Protein AF-A0A0G0UQK1-F1 (afdb_monomer_lite)

Structure (mmCIF, N/CA/C/O backbone):
data_AF-A0A0G0UQK1-F1
#
_entry.id   AF-A0A0G0UQK1-F1
#
loop_
_atom_site.group_PDB
_atom_site.id
_atom_site.type_symbol
_atom_site.label_atom_id
_atom_site.label_alt_id
_atom_site.label_comp_id
_atom_site.label_asym_id
_atom_site.label_entity_id
_atom_site.label_seq_id
_atom_site.pdbx_PDB_ins_code
_atom_site.Cartn_x
_atom_site.Cartn_y
_atom_site.Cartn_z
_atom_site.occupancy
_atom_site.B_iso_or_equiv
_atom_site.auth_seq_id
_atom_site.auth_comp_id
_atom_site.auth_asym_id
_atom_site.auth_atom_id
_atom_site.pdbx_PDB_model_num
ATOM 1 N N . TYR A 1 1 ? -18.275 -10.065 24.314 1.00 66.75 1 TYR A N 1
ATOM 2 C CA . TYR A 1 1 ? -17.038 -10.320 25.088 1.00 66.75 1 TYR A CA 1
ATOM 3 C C . TYR A 1 1 ? -16.039 -11.296 24.461 1.00 66.75 1 TYR A C 1
ATOM 5 O O . TYR A 1 1 ? -14.878 -10.923 24.401 1.00 66.75 1 TYR A O 1
ATOM 13 N N . PHE A 1 2 ? -16.380 -12.523 24.020 1.00 83.62 2 PHE A N 1
ATOM 14 C CA . PHE A 1 2 ? -15.382 -13.377 23.323 1.00 83.62 2 PHE A CA 1
ATOM 15 C C . PHE A 1 2 ? -15.078 -12.870 21.904 1.00 83.62 2 PHE A C 1
ATOM 17 O O . PHE A 1 2 ? -13.916 -12.703 21.540 1.00 83.62 2 PHE A O 1
ATOM 24 N N . TRP A 1 3 ? -16.129 -12.584 21.130 1.00 84.44 3 TRP A N 1
ATOM 25 C CA . TRP A 1 3 ? -16.014 -12.140 19.740 1.00 84.44 3 TRP A CA 1
ATOM 26 C C . TRP A 1 3 ? -15.303 -10.793 19.600 1.00 84.44 3 TRP A C 1
ATOM 28 O O . TRP A 1 3 ? -14.425 -10.675 18.755 1.00 84.44 3 TRP A O 1
ATOM 38 N N . ASP A 1 4 ? -15.584 -9.836 20.485 1.00 86.56 4 ASP A N 1
ATOM 39 C CA . ASP A 1 4 ? -14.931 -8.517 20.467 1.00 86.56 4 ASP A CA 1
ATOM 40 C C . ASP A 1 4 ? -13.422 -8.639 20.694 1.00 86.56 4 ASP A C 1
ATOM 42 O O . ASP A 1 4 ? -12.631 -8.046 19.971 1.00 86.56 4 ASP A O 1
ATOM 46 N N . LYS A 1 5 ? -12.998 -9.498 21.630 1.00 91.38 5 LYS A N 1
ATOM 47 C CA . LYS A 1 5 ? -11.574 -9.764 21.876 1.00 91.38 5 LYS A CA 1
ATOM 48 C C . LYS A 1 5 ? -10.889 -10.405 20.674 1.00 91.38 5 LYS A C 1
ATOM 50 O O . LYS A 1 5 ? -9.746 -10.074 20.371 1.00 91.38 5 LYS A O 1
ATOM 55 N N . LEU A 1 6 ? -11.571 -11.326 19.991 1.00 93.19 6 LEU A N 1
ATOM 56 C CA . LEU A 1 6 ? -11.047 -11.945 18.775 1.00 93.19 6 LEU A CA 1
ATOM 57 C C . LEU A 1 6 ? -10.946 -10.921 17.637 1.00 93.19 6 LEU A C 1
ATOM 59 O O . LEU A 1 6 ? -9.941 -10.901 16.929 1.00 93.19 6 LEU A O 1
ATOM 63 N N . LEU A 1 7 ? -11.958 -10.068 17.480 1.00 92.00 7 LEU A N 1
ATOM 64 C CA . LEU A 1 7 ? -11.988 -9.006 16.480 1.00 92.00 7 LEU A CA 1
ATOM 65 C C . LEU A 1 7 ? -10.851 -8.004 16.709 1.00 92.00 7 LEU A C 1
ATOM 67 O O . LEU A 1 7 ? -10.086 -7.748 15.785 1.00 92.00 7 LEU A O 1
ATOM 71 N N . ILE A 1 8 ? -10.695 -7.512 17.942 1.00 94.75 8 ILE A N 1
ATOM 72 C CA . ILE A 1 8 ? -9.625 -6.581 18.325 1.00 94.75 8 ILE A CA 1
ATOM 73 C C . ILE A 1 8 ? -8.261 -7.211 18.048 1.00 94.75 8 ILE A C 1
ATOM 75 O O . ILE A 1 8 ? -7.471 -6.639 17.306 1.00 94.75 8 ILE A O 1
ATOM 79 N N . LYS A 1 9 ? -8.018 -8.436 18.533 1.00 95.62 9 LYS A N 1
ATOM 80 C CA . LYS A 1 9 ? -6.740 -9.135 18.331 1.00 95.62 9 LYS A CA 1
ATOM 81 C C . LYS A 1 9 ? -6.374 -9.289 16.850 1.00 95.62 9 LYS A C 1
ATOM 83 O O . LYS A 1 9 ? -5.227 -9.069 16.467 1.00 95.62 9 LYS A O 1
ATOM 88 N N . ASN A 1 10 ? -7.319 -9.719 16.012 1.00 95.94 10 ASN A N 1
ATOM 89 C CA . ASN A 1 10 ? -7.046 -9.893 14.582 1.00 95.94 10 ASN A CA 1
ATOM 90 C C . ASN A 1 10 ? -6.926 -8.548 13.859 1.00 95.94 10 ASN A C 1
ATOM 92 O O . ASN A 1 10 ? -6.111 -8.422 12.948 1.00 95.94 10 ASN A O 1
ATOM 96 N N . GLY A 1 11 ? -7.700 -7.544 14.270 1.00 96.00 11 GLY A N 1
ATOM 97 C CA . GLY A 1 11 ? -7.599 -6.207 13.708 1.00 96.00 11 GLY A CA 1
ATOM 98 C C . GLY A 1 11 ? -6.246 -5.565 14.005 1.00 96.00 11 GLY A C 1
ATOM 99 O O . GLY A 1 11 ? -5.597 -5.079 13.084 1.00 96.00 11 GLY A O 1
ATOM 100 N N . GLU A 1 12 ? -5.759 -5.678 15.244 1.00 95.31 12 GLU A N 1
ATOM 101 C CA . GLU A 1 12 ? -4.407 -5.263 15.636 1.00 95.31 12 GLU A CA 1
ATOM 102 C C . GLU A 1 12 ? -3.328 -5.966 14.807 1.00 95.31 12 GLU A C 1
ATOM 104 O O . GLU A 1 12 ? -2.394 -5.317 14.336 1.00 95.31 12 GLU A O 1
ATOM 109 N N . TYR A 1 13 ? -3.467 -7.277 14.578 1.00 96.50 13 TYR A N 1
ATOM 110 C CA . TYR A 1 13 ? -2.531 -8.029 13.741 1.00 96.50 13 TYR A CA 1
ATOM 111 C C . TYR A 1 13 ? -2.487 -7.502 12.298 1.00 96.50 13 TYR A C 1
ATOM 113 O O . TYR A 1 13 ? -1.401 -7.308 11.750 1.00 96.50 13 TYR A O 1
ATOM 121 N N . ILE A 1 14 ? -3.646 -7.234 11.686 1.00 96.38 14 ILE A N 1
ATOM 122 C CA . ILE A 1 14 ? -3.725 -6.685 10.323 1.00 96.38 14 ILE A CA 1
ATOM 123 C C . ILE A 1 14 ? -3.087 -5.296 10.268 1.00 96.38 14 ILE A C 1
ATOM 125 O O . ILE A 1 14 ? -2.259 -5.044 9.392 1.00 96.38 14 ILE A O 1
ATOM 129 N N . THR A 1 15 ? -3.432 -4.413 11.208 1.00 96.44 15 THR A N 1
ATOM 130 C CA . THR A 1 15 ? -2.871 -3.060 11.278 1.00 96.44 15 THR A CA 1
ATOM 131 C C . THR A 1 15 ? -1.353 -3.096 11.452 1.00 96.44 15 THR A C 1
ATOM 133 O O . THR A 1 15 ? -0.635 -2.359 10.780 1.00 96.44 15 THR A O 1
ATOM 136 N N . LEU A 1 16 ? -0.837 -3.996 12.294 1.00 95.88 16 LEU A N 1
ATOM 137 C CA . LEU A 1 16 ? 0.603 -4.187 12.467 1.00 95.88 16 LEU A CA 1
ATOM 138 C C . LEU A 1 16 ? 1.272 -4.608 11.152 1.00 95.88 16 LEU A C 1
ATOM 140 O O . LEU A 1 16 ? 2.251 -3.992 10.738 1.00 95.88 16 LEU A O 1
ATOM 144 N N . LYS A 1 17 ? 0.725 -5.618 10.463 1.00 95.44 17 LYS A N 1
ATOM 145 C CA . LYS A 1 17 ? 1.302 -6.119 9.206 1.00 95.44 17 LYS A CA 1
ATOM 146 C C . LYS A 1 17 ? 1.246 -5.111 8.067 1.00 95.44 17 LYS A C 1
ATOM 148 O O . LYS A 1 17 ? 2.179 -5.049 7.272 1.00 95.44 17 LYS A O 1
ATOM 153 N N . ARG A 1 18 ? 0.203 -4.285 8.009 1.00 95.44 18 ARG A N 1
ATOM 154 C CA . ARG A 1 18 ? 0.133 -3.158 7.069 1.00 95.44 18 ARG A CA 1
ATOM 155 C C . ARG A 1 18 ? 1.154 -2.077 7.392 1.00 95.44 18 ARG A C 1
ATOM 157 O O . ARG A 1 18 ? 1.798 -1.588 6.472 1.00 95.44 18 ARG A O 1
ATOM 164 N N . GLY A 1 19 ? 1.346 -1.765 8.672 1.00 95.12 19 GLY A N 1
ATOM 165 C CA . GLY A 1 19 ? 2.398 -0.854 9.119 1.00 95.12 19 GLY A CA 1
ATOM 166 C C . GLY A 1 19 ? 3.791 -1.324 8.693 1.00 95.12 19 GLY A C 1
ATOM 167 O O . GLY A 1 19 ? 4.521 -0.556 8.079 1.00 95.12 19 GLY A O 1
ATOM 168 N N . GLU A 1 20 ? 4.122 -2.598 8.931 1.00 94.25 20 GLU A N 1
ATOM 169 C CA . GLU A 1 20 ? 5.383 -3.215 8.476 1.00 94.25 20 GLU A CA 1
ATOM 170 C C . GLU A 1 20 ? 5.537 -3.157 6.942 1.00 94.25 20 GLU A C 1
ATOM 172 O O . GLU A 1 20 ? 6.621 -2.894 6.423 1.00 94.25 20 GLU A O 1
ATOM 177 N N . TYR A 1 21 ? 4.454 -3.395 6.194 1.00 94.44 21 TYR A N 1
ATOM 178 C CA . TYR A 1 21 ? 4.476 -3.358 4.729 1.00 94.44 21 TYR A CA 1
ATOM 179 C C . TYR A 1 21 ? 4.711 -1.943 4.175 1.00 94.44 21 TYR A C 1
ATOM 181 O O . TYR A 1 21 ? 5.480 -1.771 3.228 1.00 94.44 21 TYR A O 1
ATOM 189 N N . LEU A 1 22 ? 4.056 -0.938 4.765 1.00 95.56 22 LEU A N 1
ATOM 190 C CA . LEU A 1 22 ? 4.095 0.459 4.323 1.00 95.56 22 LEU A CA 1
ATOM 191 C C . LEU A 1 22 ? 5.292 1.247 4.874 1.00 95.56 22 LEU A C 1
ATOM 193 O O . LEU A 1 22 ? 5.523 2.380 4.443 1.00 95.56 22 LEU A O 1
ATOM 197 N N . GLU A 1 23 ? 6.067 0.665 5.791 1.00 94.06 23 GLU A N 1
ATOM 198 C CA . GLU A 1 23 ? 7.230 1.303 6.401 1.00 94.06 23 GLU A CA 1
ATOM 199 C C . GLU A 1 23 ? 8.223 1.809 5.340 1.00 94.06 23 GLU A C 1
ATOM 201 O O . GLU A 1 23 ? 8.687 1.070 4.466 1.00 94.06 23 GLU A O 1
ATOM 206 N N . GLY A 1 24 ? 8.533 3.108 5.409 1.00 91.56 24 GLY A N 1
ATOM 207 C CA . GLY A 1 24 ? 9.425 3.788 4.467 1.00 91.56 24 GLY A CA 1
ATOM 208 C C . GLY A 1 24 ? 8.828 4.066 3.080 1.00 91.56 24 GLY A C 1
ATOM 209 O O . GLY A 1 24 ? 9.517 4.646 2.241 1.00 91.56 24 GLY A O 1
ATOM 210 N N . LEU A 1 25 ? 7.571 3.686 2.825 1.00 93.00 25 LEU A N 1
ATOM 211 C CA . LEU A 1 25 ? 6.884 3.895 1.542 1.00 93.00 25 LEU A CA 1
ATOM 212 C C . LEU A 1 25 ? 5.746 4.906 1.626 1.00 93.00 25 LEU A C 1
ATOM 214 O O . LEU A 1 25 ? 5.558 5.688 0.694 1.00 93.00 25 LEU A O 1
ATOM 218 N N . ALA A 1 26 ? 4.984 4.870 2.714 1.00 95.50 26 ALA A N 1
ATOM 219 C CA . ALA A 1 26 ? 3.814 5.708 2.901 1.00 95.50 26 ALA A CA 1
ATOM 220 C C . ALA A 1 26 ? 3.641 6.089 4.371 1.00 95.50 26 ALA A C 1
ATOM 222 O O . ALA A 1 26 ? 4.070 5.382 5.282 1.00 95.50 26 ALA A O 1
ATOM 223 N N . GLU A 1 27 ? 2.965 7.207 4.589 1.00 95.75 27 GLU A N 1
ATOM 224 C CA . GLU A 1 27 ? 2.387 7.544 5.878 1.00 95.75 27 GLU A CA 1
ATOM 225 C C . GLU A 1 27 ? 1.118 6.713 6.063 1.00 95.75 27 GLU A C 1
ATOM 227 O O . GLU A 1 27 ? 0.184 6.820 5.271 1.00 95.75 27 GLU A O 1
ATOM 232 N N . TYR A 1 28 ? 1.111 5.839 7.064 1.00 96.75 28 TYR A N 1
ATOM 233 C CA . TYR A 1 28 ? 0.007 4.922 7.319 1.00 96.75 28 TYR A CA 1
ATOM 234 C C . TYR A 1 28 ? -0.960 5.513 8.350 1.00 96.75 28 TYR A C 1
ATOM 236 O O . TYR A 1 28 ? -0.581 5.729 9.505 1.00 96.75 28 TYR A O 1
ATOM 244 N N . ASP A 1 29 ? -2.205 5.746 7.935 1.00 96.25 29 ASP A N 1
ATOM 245 C CA . ASP A 1 29 ? -3.293 6.209 8.791 1.00 96.25 29 ASP A CA 1
ATOM 246 C C . ASP A 1 29 ? -4.113 5.009 9.272 1.00 96.25 29 ASP A C 1
ATOM 248 O O . ASP A 1 29 ? -4.896 4.400 8.541 1.00 96.25 29 ASP A O 1
ATOM 252 N N . LYS A 1 30 ? -3.882 4.625 10.526 1.00 95.31 30 LYS A N 1
ATOM 253 C CA . LYS A 1 30 ? -4.502 3.444 11.122 1.00 95.31 30 LYS A CA 1
ATOM 254 C C . LYS A 1 30 ? -5.800 3.791 11.845 1.00 95.31 30 LYS A C 1
ATOM 256 O O . LYS A 1 30 ? -5.819 4.552 12.818 1.00 95.31 30 LYS A O 1
ATOM 261 N N . SER A 1 31 ? -6.872 3.097 11.487 1.00 95.00 31 SER A N 1
ATOM 262 C CA . SER A 1 31 ? -8.104 3.071 12.264 1.00 95.00 31 SER A CA 1
ATOM 263 C C . SER A 1 31 ? -7.967 2.041 13.381 1.00 95.00 31 SER A C 1
ATOM 265 O O . SER A 1 31 ? -8.337 0.873 13.260 1.00 95.00 31 SER A O 1
ATOM 267 N N . VAL A 1 32 ? -7.371 2.489 14.489 1.00 91.69 32 VAL A N 1
ATOM 268 C CA . VAL A 1 32 ? -7.145 1.656 15.677 1.00 91.69 32 VAL A CA 1
ATOM 269 C C . VAL A 1 32 ? -8.460 1.022 16.127 1.00 91.69 32 VAL A C 1
ATOM 271 O O . VAL A 1 32 ? -9.444 1.726 16.339 1.00 91.69 32 VAL A O 1
ATOM 274 N N . ILE A 1 33 ? -8.455 -0.294 16.321 1.00 93.56 33 ILE A N 1
ATOM 275 C CA . ILE A 1 33 ? -9.562 -1.027 16.931 1.00 93.56 33 ILE A CA 1
ATOM 276 C C . ILE A 1 33 ? -9.282 -1.244 18.418 1.00 93.56 33 ILE A C 1
ATOM 278 O O . ILE A 1 33 ? -8.211 -1.714 18.787 1.00 93.56 33 ILE A O 1
ATOM 282 N N . SER A 1 34 ? -10.228 -0.878 19.280 1.00 94.00 34 SER A N 1
ATOM 283 C CA . SER A 1 34 ? -10.155 -1.124 20.725 1.00 94.00 34 SER A CA 1
ATOM 284 C C . SER A 1 34 ? -11.558 -1.206 21.322 1.00 94.00 34 SER A C 1
ATOM 286 O O . SER A 1 34 ? -12.525 -0.769 20.692 1.00 94.00 34 SER A O 1
ATOM 288 N N . GLU A 1 35 ? -11.685 -1.743 22.540 1.00 93.50 35 GLU A N 1
ATOM 289 C CA . GLU A 1 35 ? -12.980 -1.787 23.234 1.00 93.50 35 GLU A CA 1
ATOM 290 C C . GLU A 1 35 ? -13.556 -0.378 23.449 1.00 93.50 35 GLU A C 1
ATOM 292 O O . GLU A 1 35 ? -14.762 -0.175 23.317 1.00 93.50 35 GLU A O 1
ATOM 297 N N . GLU A 1 36 ? -12.707 0.608 23.749 1.00 94.06 36 GLU A N 1
ATOM 298 C CA . GLU A 1 36 ? -13.112 2.002 23.946 1.00 94.06 36 GLU A CA 1
ATOM 299 C C . GLU A 1 36 ? -13.650 2.613 22.656 1.00 94.06 36 GLU A C 1
ATOM 301 O O . GLU A 1 36 ? -14.687 3.270 22.684 1.00 94.06 36 GLU A O 1
ATOM 306 N N . ARG A 1 37 ? -12.987 2.370 21.518 1.00 94.06 37 ARG A N 1
ATOM 307 C CA . ARG A 1 37 ? -13.423 2.918 20.228 1.00 94.06 37 ARG A CA 1
ATOM 308 C C . ARG A 1 37 ? -14.705 2.265 19.729 1.00 94.06 37 ARG A C 1
ATOM 310 O O . ARG A 1 37 ? -15.571 2.977 19.239 1.00 94.06 37 ARG A O 1
ATOM 317 N N . LEU A 1 38 ? -14.860 0.951 19.894 1.00 92.75 38 LEU A N 1
ATOM 318 C CA . LEU A 1 38 ? -16.110 0.265 19.545 1.00 92.75 38 LEU A CA 1
ATOM 319 C C . LEU A 1 38 ? -17.296 0.822 20.346 1.00 92.75 38 LEU A C 1
ATOM 321 O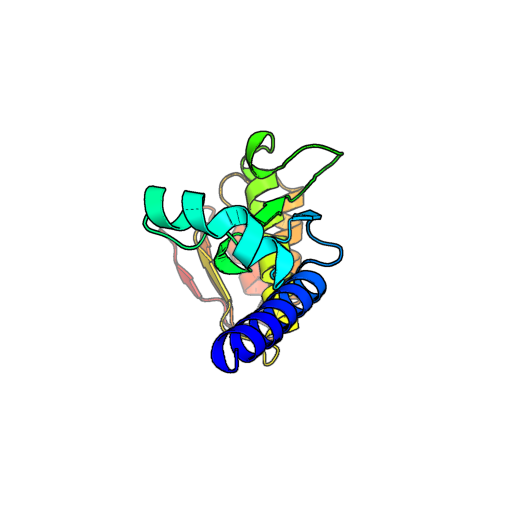 O . LEU A 1 38 ? -18.352 1.071 19.780 1.00 92.75 38 LEU A O 1
ATOM 325 N N . LYS A 1 39 ? -17.106 1.099 21.643 1.00 93.62 39 LYS A N 1
ATOM 326 C CA . LYS A 1 39 ? -18.134 1.751 22.474 1.00 93.62 39 LYS A CA 1
ATOM 327 C C . LYS A 1 39 ? -18.374 3.207 22.082 1.00 93.62 39 LYS A C 1
ATOM 329 O O . LYS A 1 39 ? -19.508 3.662 22.108 1.00 93.62 39 LYS A O 1
ATOM 334 N N . GLN A 1 40 ? -17.314 3.940 21.742 1.00 94.94 40 GLN A N 1
ATOM 335 C CA . GLN A 1 40 ? -17.405 5.351 21.371 1.00 94.94 40 GLN A CA 1
ATOM 336 C C . GLN A 1 40 ? -18.296 5.574 20.145 1.00 94.94 40 GLN A C 1
ATOM 338 O O . GLN A 1 40 ? -19.008 6.568 20.122 1.00 94.94 40 GLN A O 1
ATOM 343 N N . TYR A 1 41 ? -18.235 4.681 19.152 1.00 94.75 41 TYR A N 1
ATOM 344 C CA . TYR A 1 41 ? -18.957 4.815 17.882 1.00 94.75 41 TYR A CA 1
ATOM 345 C C . TYR A 1 41 ? -20.224 3.948 17.794 1.00 94.75 41 TYR A C 1
ATOM 347 O O . TYR A 1 41 ? -20.808 3.842 16.721 1.00 94.75 41 TYR A O 1
ATOM 355 N N . GLU A 1 42 ? -20.666 3.313 18.885 1.00 93.50 42 GLU A N 1
ATOM 356 C CA . GLU A 1 42 ? -21.782 2.352 18.870 1.00 93.50 42 GLU A CA 1
ATOM 357 C C . GLU A 1 42 ? -23.074 2.954 18.281 1.00 93.50 42 GLU A C 1
ATOM 359 O O . GLU A 1 42 ? -23.763 2.311 17.488 1.00 93.50 42 GLU A O 1
ATOM 364 N N . ILE A 1 43 ? -23.389 4.209 18.621 1.00 96.50 43 ILE A N 1
ATOM 365 C CA . ILE A 1 43 ? -24.599 4.896 18.142 1.00 96.50 43 ILE A CA 1
ATOM 366 C C . ILE A 1 43 ? -24.441 5.296 16.668 1.00 96.50 43 ILE A C 1
ATOM 368 O O . ILE A 1 43 ? -25.355 5.118 15.858 1.00 96.50 43 ILE A O 1
ATOM 372 N N . GLU A 1 44 ? -23.275 5.825 16.308 1.00 96.69 44 GLU A N 1
ATOM 373 C CA . GLU A 1 44 ? -22.933 6.262 14.960 1.00 96.69 44 GLU A CA 1
ATOM 374 C C . GLU A 1 44 ? -22.893 5.089 13.974 1.00 96.69 44 GLU A C 1
ATOM 376 O O . GLU A 1 44 ? -23.355 5.229 12.843 1.00 96.69 44 GLU A O 1
ATOM 381 N N . GLU A 1 45 ? -22.398 3.922 14.392 1.00 95.69 45 GLU A N 1
ATOM 382 C CA . GLU A 1 45 ? -22.357 2.701 13.580 1.00 95.69 45 GLU A CA 1
ATOM 383 C C . GLU A 1 45 ? -23.762 2.191 13.243 1.00 95.69 45 GLU A C 1
ATOM 385 O O . GLU A 1 45 ? -24.009 1.769 12.108 1.00 95.69 45 GLU A O 1
ATOM 390 N N . VAL A 1 46 ? -24.709 2.290 14.184 1.00 95.62 46 VAL A N 1
ATOM 391 C CA . VAL A 1 46 ? -26.124 1.967 13.939 1.00 95.62 46 VAL A CA 1
ATOM 392 C C . VAL A 1 46 ? -26.727 2.932 12.920 1.00 95.62 46 VAL A C 1
ATOM 394 O O . VAL A 1 46 ? -27.380 2.491 11.974 1.00 95.62 46 VAL A O 1
ATOM 397 N N . ALA A 1 47 ? -26.480 4.237 13.068 1.00 96.62 47 ALA A N 1
ATOM 398 C CA . ALA A 1 47 ? -26.974 5.247 12.132 1.00 96.62 47 ALA A CA 1
ATOM 399 C C . ALA A 1 47 ? -26.366 5.096 10.725 1.00 96.62 47 ALA A C 1
ATOM 401 O O . ALA A 1 47 ? -27.057 5.294 9.726 1.00 96.62 47 ALA A O 1
ATOM 402 N N . ALA A 1 48 ? -25.088 4.721 10.641 1.00 95.56 48 ALA A N 1
ATOM 403 C CA . ALA A 1 48 ? -24.375 4.501 9.386 1.00 95.56 48 ALA A CA 1
ATOM 404 C C . ALA A 1 48 ? -24.631 3.111 8.769 1.00 95.56 48 ALA A C 1
ATOM 406 O O . ALA A 1 48 ? -24.228 2.872 7.629 1.00 95.56 48 ALA A O 1
ATOM 407 N N . ALA A 1 49 ? -25.276 2.196 9.507 1.00 96.38 49 ALA A N 1
ATOM 408 C CA . ALA A 1 49 ? -25.477 0.789 9.149 1.00 96.38 49 ALA A CA 1
ATOM 409 C C . ALA A 1 49 ? -24.175 0.062 8.744 1.00 96.38 49 ALA A C 1
ATOM 411 O O . ALA A 1 49 ? -24.169 -0.823 7.886 1.00 96.38 49 ALA A O 1
ATOM 412 N N . THR A 1 50 ? -23.045 0.456 9.336 1.00 95.31 50 THR A N 1
ATOM 413 C CA . THR A 1 50 ? -21.716 -0.076 9.018 1.00 95.31 50 THR A CA 1
ATOM 414 C C . THR A 1 50 ? -20.746 0.156 10.172 1.00 95.31 50 THR A C 1
ATOM 416 O O . THR A 1 50 ? -20.853 1.148 10.886 1.00 95.31 50 THR A O 1
ATOM 419 N N . THR A 1 51 ? -19.755 -0.724 10.319 1.00 92.50 51 THR A N 1
ATOM 420 C CA . THR A 1 51 ? -18.674 -0.554 11.296 1.00 92.50 51 THR A CA 1
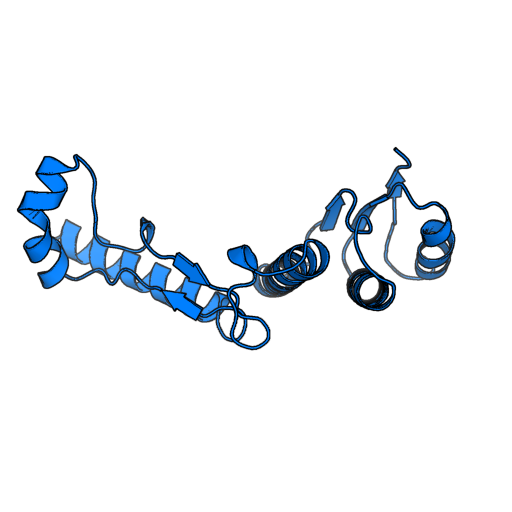ATOM 421 C C . THR A 1 51 ? -17.733 0.577 10.864 1.00 92.50 51 THR A C 1
ATOM 423 O O . THR A 1 51 ? -17.242 0.617 9.723 1.00 92.50 51 THR A O 1
ATOM 426 N N . LEU A 1 52 ? -17.456 1.496 11.782 1.00 94.50 52 LEU A N 1
ATOM 427 C CA . LEU A 1 52 ? -16.655 2.707 11.595 1.00 94.50 52 LEU A CA 1
ATOM 428 C C . LEU A 1 52 ? -15.247 2.577 12.195 1.00 94.50 52 LEU A C 1
ATOM 430 O O . LEU A 1 52 ? -14.381 3.397 11.898 1.00 94.50 52 LEU A O 1
ATOM 434 N N . VAL A 1 53 ? -14.993 1.538 12.993 1.00 94.12 53 VAL A N 1
ATOM 435 C CA . VAL A 1 53 ? -13.707 1.310 13.668 1.00 94.12 53 VAL A CA 1
ATOM 436 C C . VAL A 1 53 ? -13.038 0.024 13.188 1.00 94.12 53 VAL A C 1
ATOM 438 O O . VAL A 1 53 ? -13.656 -1.037 13.192 1.00 94.12 53 VAL A O 1
ATOM 441 N N . GLY A 1 54 ? -11.750 0.098 12.855 1.00 94.81 54 GLY A N 1
ATOM 442 C CA . GLY A 1 54 ? -10.915 -1.065 12.564 1.00 94.81 54 GLY A CA 1
ATOM 443 C C . GLY A 1 54 ? -10.249 -1.032 11.194 1.00 94.81 54 GLY A C 1
ATOM 444 O O . GLY A 1 54 ? -10.468 -0.103 10.415 1.00 94.81 54 GLY A O 1
ATOM 445 N N . PRO A 1 55 ? -9.437 -2.055 10.876 1.00 96.31 55 PRO A N 1
ATOM 446 C CA . PRO A 1 55 ? -8.490 -1.995 9.768 1.00 96.31 55 PRO A CA 1
ATOM 447 C C . PRO A 1 55 ? -9.146 -1.808 8.397 1.00 96.31 55 PRO A C 1
ATOM 449 O O . PRO A 1 55 ? -8.532 -1.292 7.471 1.00 96.31 55 PRO A O 1
ATOM 452 N N . HIS A 1 56 ? -10.410 -2.181 8.206 1.00 94.75 56 HIS A N 1
ATOM 453 C CA . HIS A 1 56 ? -11.129 -1.894 6.956 1.00 94.75 56 HIS A CA 1
ATOM 454 C C . HIS A 1 56 ? -11.300 -0.393 6.670 1.00 94.75 56 HIS A C 1
ATOM 456 O O . HIS A 1 56 ? -11.673 -0.039 5.556 1.00 94.75 56 HIS A O 1
ATOM 462 N N . ARG A 1 57 ? -11.045 0.472 7.658 1.00 95.50 57 ARG A N 1
ATOM 463 C CA . ARG A 1 57 ? -11.038 1.937 7.550 1.00 95.50 57 ARG A CA 1
ATOM 464 C C . ARG A 1 57 ? -9.634 2.543 7.553 1.00 95.50 57 ARG A C 1
ATOM 466 O O . ARG A 1 57 ? -9.536 3.762 7.595 1.00 95.50 57 ARG A O 1
ATOM 473 N N . ASP A 1 58 ? -8.581 1.728 7.574 1.00 96.00 58 ASP A N 1
ATOM 474 C CA . ASP A 1 58 ? -7.220 2.245 7.429 1.00 96.00 58 ASP A CA 1
ATOM 475 C C . ASP A 1 58 ? -7.031 2.910 6.063 1.00 96.00 58 ASP A C 1
ATOM 477 O O . ASP A 1 58 ? -7.616 2.474 5.068 1.00 96.00 58 ASP A O 1
ATOM 481 N N . ASP A 1 59 ? -6.129 3.882 6.011 1.00 96.31 59 ASP A N 1
ATOM 482 C CA . ASP A 1 59 ? -5.701 4.547 4.787 1.00 96.31 59 ASP A CA 1
ATOM 483 C C . ASP A 1 59 ? -4.175 4.745 4.782 1.00 96.31 59 ASP A C 1
ATOM 485 O O . ASP A 1 59 ? -3.478 4.468 5.762 1.00 96.31 59 ASP A O 1
ATOM 489 N N . PHE A 1 60 ? -3.616 5.194 3.664 1.00 96.19 60 PHE A N 1
ATOM 490 C CA . PHE A 1 60 ? -2.215 5.581 3.582 1.00 96.19 60 PHE A CA 1
ATOM 491 C C . PHE A 1 60 ? -1.995 6.691 2.560 1.00 96.19 60 PHE A C 1
ATOM 493 O O . PHE A 1 60 ? -2.644 6.762 1.521 1.00 96.19 60 PHE A O 1
ATOM 500 N N . THR A 1 61 ? -1.008 7.539 2.827 1.00 96.44 61 THR A N 1
ATOM 501 C CA . THR A 1 61 ? -0.623 8.635 1.940 1.00 96.44 61 THR A CA 1
ATOM 502 C C . THR A 1 61 ? 0.823 8.469 1.497 1.00 96.44 61 THR A C 1
ATOM 504 O O . THR A 1 61 ? 1.736 8.359 2.315 1.00 96.44 61 THR A O 1
ATOM 507 N N . ILE A 1 62 ? 1.058 8.477 0.184 1.00 96.44 62 ILE A N 1
ATOM 508 C CA . ILE A 1 62 ? 2.415 8.527 -0.367 1.00 96.44 62 ILE A CA 1
ATOM 509 C C . ILE A 1 62 ? 2.781 9.987 -0.596 1.00 96.44 62 ILE A C 1
ATOM 511 O O . ILE A 1 62 ? 2.217 10.654 -1.466 1.00 96.44 62 ILE A O 1
ATOM 515 N N . ASN A 1 63 ? 3.759 10.461 0.170 1.00 94.56 63 ASN A N 1
ATOM 516 C CA . ASN A 1 63 ? 4.272 11.815 0.060 1.00 94.56 63 ASN A CA 1
ATOM 517 C C . ASN A 1 63 ? 5.550 11.847 -0.786 1.00 94.56 63 ASN A C 1
ATOM 519 O O . ASN A 1 63 ? 6.490 11.087 -0.557 1.00 94.56 63 ASN A O 1
ATOM 523 N N . LEU A 1 64 ? 5.620 12.780 -1.733 1.00 91.94 64 LEU A N 1
ATOM 524 C CA . LEU A 1 64 ? 6.835 13.100 -2.483 1.00 91.94 64 LEU A CA 1
ATOM 525 C C . LEU A 1 64 ? 7.122 14.582 -2.300 1.00 91.94 64 LEU A C 1
ATOM 527 O O . LEU A 1 64 ? 6.276 15.406 -2.619 1.00 91.94 64 LEU A O 1
ATOM 531 N N . ASN A 1 65 ? 8.298 14.935 -1.779 1.00 90.12 65 ASN A N 1
ATOM 532 C CA . ASN A 1 65 ? 8.656 16.327 -1.469 1.00 90.12 65 ASN A CA 1
ATOM 533 C C . ASN A 1 65 ? 7.613 17.039 -0.577 1.00 90.12 65 ASN A C 1
ATOM 535 O O . ASN A 1 65 ? 7.324 18.217 -0.769 1.00 90.12 65 ASN A O 1
ATOM 539 N N . GLY A 1 66 ? 7.019 16.309 0.375 1.00 91.44 66 GLY A N 1
ATOM 540 C CA . GLY A 1 66 ? 6.043 16.852 1.327 1.00 91.44 66 GLY A CA 1
ATOM 541 C C . GLY A 1 66 ? 4.626 17.062 0.780 1.00 91.44 66 GLY A C 1
ATOM 542 O O . GLY A 1 66 ? 3.814 17.677 1.463 1.00 91.44 66 GLY A O 1
ATOM 543 N N . ARG A 1 67 ? 4.312 16.567 -0.425 1.00 94.56 67 ARG A N 1
ATOM 544 C CA . ARG A 1 67 ? 2.957 16.609 -0.999 1.00 94.56 67 ARG A CA 1
ATOM 545 C C . ARG A 1 67 ? 2.410 15.213 -1.272 1.00 94.56 67 ARG A C 1
ATOM 547 O O . ARG A 1 67 ? 3.144 14.342 -1.739 1.00 94.56 67 ARG A O 1
ATOM 554 N N . ASP A 1 68 ? 1.106 15.065 -1.066 1.00 96.25 68 ASP A N 1
ATOM 555 C CA . ASP A 1 68 ? 0.335 13.876 -1.427 1.00 96.25 68 ASP A CA 1
ATOM 556 C C . ASP A 1 68 ? 0.403 13.651 -2.948 1.00 96.25 68 ASP A C 1
ATOM 558 O O . ASP A 1 68 ? -0.131 14.437 -3.740 1.00 96.25 68 ASP A O 1
ATOM 562 N N . VAL A 1 69 ? 1.087 12.581 -3.362 1.00 96.62 69 VAL A N 1
ATOM 563 C CA . VAL A 1 69 ? 1.294 12.236 -4.778 1.00 96.62 69 VAL A CA 1
ATOM 564 C C . VAL A 1 69 ? -0.026 11.907 -5.468 1.00 96.62 69 VAL A C 1
ATOM 566 O O . VAL A 1 69 ? -0.192 12.225 -6.647 1.00 96.62 69 VAL A O 1
ATOM 569 N N . SER A 1 70 ? -0.985 11.321 -4.748 1.00 94.00 70 SER A N 1
ATOM 570 C CA . SER A 1 70 ? -2.278 10.944 -5.324 1.00 94.00 70 SER A CA 1
ATOM 571 C C . SER A 1 70 ? -3.085 12.168 -5.769 1.00 94.00 70 SER A C 1
ATOM 573 O O . SER A 1 70 ? -3.780 12.114 -6.781 1.00 94.00 70 SER A O 1
ATOM 575 N N . LYS A 1 71 ? -2.935 13.297 -5.064 1.00 94.94 71 LYS A N 1
ATOM 576 C CA . LYS A 1 71 ? -3.671 14.542 -5.335 1.00 94.94 71 LYS A CA 1
ATOM 577 C C . LYS A 1 71 ? -2.885 15.543 -6.172 1.00 94.94 71 LYS A C 1
ATOM 579 O O . LYS A 1 71 ? -3.464 16.214 -7.020 1.00 94.94 71 LYS A O 1
ATOM 584 N N . TYR A 1 72 ? -1.582 15.664 -5.923 1.00 95.75 72 TYR A N 1
ATOM 585 C CA . TYR A 1 72 ? -0.757 16.752 -6.461 1.00 95.75 72 TYR A CA 1
ATOM 586 C C . TYR A 1 72 ? 0.426 16.276 -7.310 1.00 95.75 72 TYR A C 1
ATOM 588 O O . TYR A 1 72 ? 1.186 17.105 -7.817 1.00 95.75 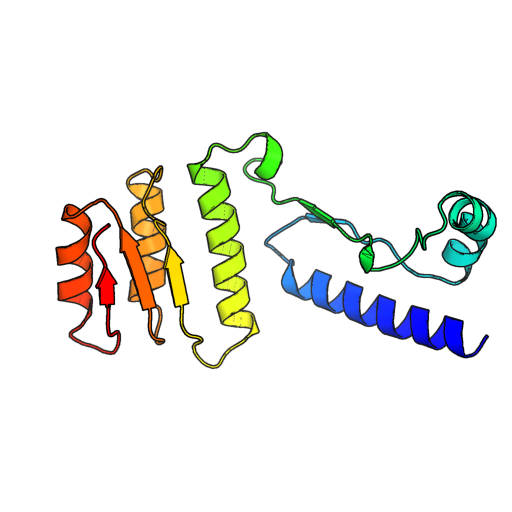72 TYR A O 1
ATOM 596 N N . GLY A 1 73 ? 0.617 14.963 -7.441 1.00 93.62 73 GLY A N 1
ATOM 597 C CA . GLY A 1 73 ? 1.626 14.385 -8.319 1.00 93.62 73 GLY A CA 1
ATOM 598 C C . GLY A 1 73 ? 1.213 14.465 -9.786 1.00 93.62 73 GLY A C 1
ATOM 599 O O . GLY A 1 73 ? 0.044 14.325 -10.138 1.00 93.62 73 GLY A O 1
ATOM 600 N N . SER A 1 74 ? 2.193 14.659 -10.662 1.00 91.94 74 SER A N 1
ATOM 601 C CA . SER A 1 74 ? 2.032 14.405 -12.093 1.00 91.94 74 SER A CA 1
ATOM 602 C C . SER A 1 74 ? 1.709 12.928 -12.354 1.00 91.94 74 SER A C 1
ATOM 604 O O . SER A 1 74 ? 1.985 12.060 -11.522 1.00 91.94 74 SER A O 1
ATOM 606 N N . ARG A 1 75 ? 1.184 12.612 -13.546 1.00 88.62 75 ARG A N 1
ATOM 607 C CA . ARG A 1 75 ? 0.904 11.217 -13.938 1.00 88.62 75 ARG A CA 1
ATOM 608 C C . ARG A 1 75 ? 2.140 10.319 -13.821 1.00 88.62 75 ARG A C 1
ATOM 610 O O . ARG A 1 75 ? 2.037 9.204 -13.317 1.00 88.62 75 ARG A O 1
ATOM 617 N N . GLY A 1 76 ? 3.312 10.828 -14.210 1.00 89.38 76 GLY A N 1
ATOM 618 C CA . GLY A 1 76 ? 4.579 10.113 -14.057 1.00 89.38 76 GLY A CA 1
ATOM 619 C C . GLY A 1 76 ? 4.921 9.832 -12.592 1.00 89.38 76 GLY A C 1
ATOM 620 O O . GLY A 1 76 ? 5.212 8.695 -12.237 1.00 89.38 76 GLY A O 1
ATOM 621 N N . GLU A 1 77 ? 4.799 10.826 -11.707 1.00 92.06 77 GLU A N 1
ATOM 622 C CA . GLU A 1 77 ? 5.052 10.640 -10.269 1.00 92.06 77 GLU A CA 1
ATOM 623 C C . GLU A 1 77 ? 4.089 9.630 -9.629 1.00 92.06 77 GLU A C 1
ATOM 625 O O . GLU A 1 77 ? 4.517 8.804 -8.823 1.00 92.06 77 GLU A O 1
ATOM 630 N N . GLN A 1 78 ? 2.811 9.648 -10.016 1.00 92.50 78 GLN A N 1
ATOM 631 C CA . GLN A 1 78 ? 1.816 8.679 -9.548 1.00 92.50 78 GLN A CA 1
ATOM 632 C C . GLN A 1 78 ? 2.152 7.253 -9.995 1.00 92.50 78 GLN A C 1
ATOM 634 O O . GLN A 1 78 ? 2.144 6.331 -9.177 1.00 92.50 78 GLN A O 1
ATOM 639 N N . ARG A 1 79 ? 2.526 7.066 -11.267 1.00 89.69 79 ARG A N 1
ATOM 640 C CA . ARG A 1 79 ? 2.978 5.766 -11.792 1.00 89.69 79 ARG A CA 1
ATOM 641 C C . ARG A 1 79 ? 4.218 5.267 -11.059 1.00 89.69 79 ARG A C 1
ATOM 643 O O . ARG A 1 79 ? 4.287 4.094 -10.702 1.00 89.69 79 ARG A O 1
ATOM 650 N N . MET A 1 80 ? 5.165 6.153 -10.763 1.00 90.69 80 MET A N 1
ATOM 651 C CA . MET A 1 80 ? 6.369 5.795 -10.012 1.00 90.69 80 MET A CA 1
ATOM 652 C C . MET A 1 80 ? 6.082 5.450 -8.551 1.00 90.69 80 MET A C 1
ATOM 654 O O . MET A 1 80 ? 6.700 4.532 -8.011 1.00 90.69 80 MET A O 1
ATOM 658 N N . ALA A 1 81 ? 5.125 6.123 -7.908 1.00 92.88 81 ALA A N 1
ATOM 659 C CA . ALA A 1 81 ? 4.657 5.743 -6.578 1.00 92.88 81 ALA A CA 1
ATOM 660 C C . ALA A 1 81 ? 4.056 4.327 -6.583 1.00 92.88 81 ALA A C 1
ATOM 662 O O . ALA A 1 81 ? 4.422 3.499 -5.747 1.00 92.88 81 ALA A O 1
ATOM 663 N N . VAL A 1 82 ? 3.217 4.011 -7.575 1.00 91.31 82 VAL A N 1
ATOM 664 C CA . VAL A 1 82 ? 2.658 2.661 -7.755 1.00 91.31 82 VAL A CA 1
ATOM 665 C C . VAL A 1 82 ? 3.763 1.637 -8.023 1.00 91.31 82 VAL A C 1
ATOM 667 O O . VAL A 1 82 ? 3.765 0.572 -7.409 1.00 91.31 82 VAL A O 1
ATOM 670 N N . LEU A 1 83 ? 4.743 1.954 -8.872 1.00 89.88 83 LEU A N 1
ATOM 671 C CA . LEU A 1 83 ? 5.872 1.064 -9.158 1.00 89.88 83 LEU A CA 1
ATOM 672 C C . LEU A 1 83 ? 6.666 0.719 -7.890 1.00 89.88 83 LEU A C 1
ATOM 674 O O . LEU A 1 83 ? 7.043 -0.435 -7.695 1.00 89.88 83 LEU A O 1
ATOM 678 N N . ARG A 1 84 ? 6.897 1.695 -7.003 1.00 91.19 84 ARG A N 1
ATOM 679 C CA . ARG A 1 84 ? 7.574 1.467 -5.715 1.00 91.19 84 ARG A CA 1
ATOM 680 C C . ARG A 1 84 ? 6.772 0.538 -4.807 1.00 91.19 84 ARG A C 1
ATOM 682 O O . ARG A 1 84 ? 7.360 -0.371 -4.224 1.00 91.19 84 ARG A O 1
ATOM 689 N N . LEU A 1 85 ? 5.449 0.712 -4.740 1.00 92.31 85 LEU A N 1
ATOM 690 C CA . LEU A 1 85 ? 4.570 -0.218 -4.024 1.00 92.31 85 LEU A CA 1
ATOM 691 C C . LEU A 1 85 ? 4.654 -1.631 -4.610 1.00 92.31 85 LEU A C 1
ATOM 693 O O . LEU A 1 85 ? 4.813 -2.589 -3.862 1.00 92.31 85 LEU A O 1
ATOM 697 N N . LYS A 1 86 ? 4.607 -1.769 -5.940 1.00 89.69 86 LYS A N 1
ATOM 698 C CA . LYS A 1 86 ? 4.716 -3.071 -6.616 1.00 89.69 86 LYS A CA 1
ATOM 699 C C . LYS A 1 86 ? 6.066 -3.737 -6.399 1.00 89.69 86 LYS A C 1
ATOM 701 O O . LYS A 1 86 ? 6.123 -4.943 -6.193 1.00 89.69 86 LYS A O 1
ATOM 706 N N . ARG A 1 87 ? 7.152 -2.968 -6.369 1.00 89.69 87 ARG A N 1
ATOM 707 C CA . ARG A 1 87 ? 8.471 -3.497 -6.015 1.00 89.69 87 ARG A CA 1
ATOM 708 C C . ARG A 1 87 ? 8.484 -4.072 -4.596 1.00 89.69 87 ARG A C 1
ATOM 710 O O . ARG A 1 87 ? 8.980 -5.178 -4.406 1.00 89.69 87 ARG A O 1
ATOM 717 N N . LYS A 1 88 ? 7.915 -3.359 -3.620 1.00 92.12 88 LYS A N 1
ATOM 718 C CA . LYS A 1 88 ? 7.783 -3.874 -2.249 1.00 92.12 88 LYS A CA 1
ATOM 719 C C . LYS A 1 88 ? 6.910 -5.125 -2.198 1.00 92.12 88 LYS A C 1
ATOM 721 O O . LYS A 1 88 ? 7.240 -6.056 -1.476 1.00 92.12 88 LYS A O 1
ATOM 726 N N . GLU A 1 89 ? 5.836 -5.165 -2.982 1.00 91.88 89 GLU A N 1
ATOM 727 C CA . GLU A 1 89 ? 4.959 -6.333 -3.096 1.00 91.88 89 GLU A CA 1
ATOM 728 C C . GLU A 1 89 ? 5.726 -7.571 -3.579 1.00 91.88 89 GLU A C 1
ATOM 730 O O . GLU A 1 89 ? 5.590 -8.641 -2.993 1.00 91.88 89 GLU A O 1
ATOM 735 N N . ILE A 1 90 ? 6.590 -7.420 -4.588 1.00 90.25 90 ILE A N 1
ATOM 736 C CA . ILE A 1 90 ? 7.470 -8.492 -5.080 1.00 90.25 90 ILE A CA 1
ATOM 737 C C . ILE A 1 90 ? 8.389 -9.002 -3.960 1.00 90.25 90 ILE A C 1
ATOM 739 O O . ILE A 1 90 ? 8.499 -10.211 -3.756 1.00 90.25 90 ILE A O 1
ATOM 743 N N . GLU A 1 91 ? 9.035 -8.089 -3.229 1.00 89.56 91 GLU A N 1
ATOM 744 C CA . GLU A 1 91 ? 9.919 -8.430 -2.106 1.00 89.56 91 GLU A CA 1
ATOM 745 C C . GLU A 1 91 ? 9.150 -9.130 -0.970 1.00 89.56 91 GLU A C 1
ATOM 747 O O . GLU A 1 91 ? 9.660 -10.074 -0.369 1.00 89.56 91 GLU A O 1
ATOM 752 N N . TYR A 1 92 ? 7.915 -8.698 -0.703 1.00 90.56 92 TYR A N 1
ATOM 753 C CA . TYR A 1 92 ? 7.054 -9.235 0.351 1.00 90.56 92 TYR A CA 1
ATOM 754 C C . TYR A 1 92 ? 6.501 -10.629 0.026 1.00 90.56 92 TYR A C 1
ATOM 756 O O . TYR A 1 92 ? 6.464 -11.491 0.903 1.00 90.56 92 TYR A O 1
ATOM 764 N N . LEU A 1 93 ? 6.072 -10.863 -1.219 1.00 89.12 93 LEU A N 1
ATOM 765 C CA . LEU A 1 93 ? 5.550 -12.161 -1.659 1.00 89.12 93 LEU A CA 1
ATOM 766 C C . LEU A 1 93 ? 6.655 -13.223 -1.763 1.00 89.12 93 LEU A C 1
ATOM 768 O O . LEU A 1 93 ? 6.403 -14.399 -1.497 1.00 89.12 93 LEU A O 1
ATOM 772 N N . GLY A 1 94 ? 7.870 -12.819 -2.146 1.00 86.44 94 GLY A N 1
ATOM 773 C CA . GLY A 1 94 ? 8.958 -13.745 -2.459 1.00 86.44 94 GLY A CA 1
ATOM 774 C C . GLY A 1 94 ? 8.648 -14.634 -3.672 1.00 86.44 94 GLY A C 1
ATOM 775 O O . GLY A 1 94 ? 7.657 -14.451 -4.374 1.00 86.44 94 GLY A O 1
ATOM 776 N N . GLY A 1 95 ? 9.521 -15.604 -3.961 1.00 85.69 95 GLY A N 1
ATOM 777 C CA . GLY A 1 95 ? 9.245 -16.646 -4.964 1.00 85.69 95 GLY A CA 1
ATOM 778 C C . GLY A 1 95 ? 9.144 -16.191 -6.430 1.00 85.69 95 GLY A C 1
ATOM 779 O O . GLY A 1 95 ? 8.707 -16.985 -7.256 1.00 85.69 95 GLY A O 1
ATOM 780 N N . ASN A 1 96 ? 9.565 -14.963 -6.763 1.00 88.25 96 ASN A N 1
ATOM 781 C CA . ASN A 1 96 ? 9.599 -14.412 -8.127 1.00 88.25 96 ASN A CA 1
ATOM 782 C C . ASN A 1 96 ? 8.258 -14.536 -8.894 1.00 88.25 96 ASN A C 1
ATOM 784 O O . ASN A 1 96 ? 8.190 -15.260 -9.892 1.00 88.25 96 ASN A O 1
ATOM 788 N N . PRO A 1 97 ? 7.188 -13.830 -8.473 1.00 91.25 97 PRO A N 1
ATOM 789 C CA . PRO A 1 97 ? 5.890 -13.856 -9.157 1.00 91.25 97 PRO A CA 1
ATOM 790 C C . PRO A 1 97 ? 5.951 -13.455 -10.648 1.00 91.25 97 PRO A C 1
ATOM 792 O O . PRO A 1 97 ? 6.853 -12.756 -11.103 1.00 91.25 97 PRO A O 1
ATOM 795 N N . LEU A 1 98 ? 4.958 -13.843 -11.447 1.00 90.56 98 LEU A N 1
ATOM 796 C CA . LEU A 1 98 ? 4.836 -13.312 -12.810 1.00 90.56 98 LEU A CA 1
ATOM 797 C C . LEU A 1 98 ? 4.536 -11.805 -12.751 1.00 90.56 98 LEU A C 1
ATOM 799 O O . LEU A 1 98 ? 3.499 -11.402 -12.224 1.00 90.56 98 LEU A O 1
ATOM 803 N N . LEU A 1 99 ? 5.428 -10.979 -13.301 1.00 88.94 99 LEU A N 1
ATOM 804 C CA . LEU A 1 99 ? 5.256 -9.531 -13.340 1.00 88.94 99 LEU A CA 1
ATOM 805 C C . LEU A 1 99 ? 4.536 -9.121 -14.627 1.00 88.94 99 LEU A C 1
ATOM 807 O O . LEU A 1 99 ? 5.036 -9.358 -15.725 1.00 88.94 99 LEU A O 1
ATOM 811 N N . LEU A 1 100 ? 3.375 -8.486 -14.484 1.00 89.81 100 LEU A N 1
ATOM 812 C CA . LEU A 1 100 ? 2.578 -7.963 -15.593 1.00 89.81 100 LEU A CA 1
ATOM 813 C C . LEU A 1 100 ? 2.649 -6.432 -15.582 1.00 89.81 100 LEU A C 1
ATOM 815 O O . LEU A 1 100 ? 2.240 -5.809 -14.602 1.00 89.81 100 LEU A O 1
ATOM 819 N N . LEU A 1 101 ? 3.175 -5.831 -16.649 1.00 87.12 101 LEU A N 1
ATOM 820 C CA . LEU A 1 101 ? 3.326 -4.380 -16.790 1.00 87.12 101 LEU A CA 1
ATOM 821 C C . LEU A 1 101 ? 2.564 -3.889 -18.022 1.00 87.12 101 LEU A C 1
ATOM 823 O O . LEU A 1 101 ? 3.072 -3.958 -19.140 1.00 87.12 101 LEU A O 1
ATOM 827 N N . ASP A 1 102 ? 1.349 -3.392 -17.811 1.00 86.75 102 ASP A N 1
ATOM 828 C CA . ASP A 1 102 ? 0.511 -2.869 -18.890 1.00 86.75 102 ASP A CA 1
ATOM 829 C C . ASP A 1 102 ? 0.824 -1.390 -19.162 1.00 86.75 102 ASP A C 1
ATOM 831 O O . ASP A 1 102 ? 0.724 -0.561 -18.256 1.00 86.75 102 ASP A O 1
ATOM 835 N N . ASP A 1 103 ? 1.275 -1.084 -20.379 1.00 84.19 103 ASP A N 1
ATOM 836 C CA . ASP A 1 103 ? 1.613 0.246 -20.899 1.00 84.19 103 ASP A CA 1
ATOM 837 C C . ASP A 1 103 ? 2.377 1.128 -19.892 1.00 84.19 103 ASP A C 1
ATOM 839 O O . ASP A 1 103 ? 2.120 2.320 -19.693 1.00 84.19 103 ASP A O 1
ATOM 843 N N . ILE A 1 104 ? 3.339 0.513 -19.197 1.00 81.12 104 ILE A N 1
ATOM 844 C CA . ILE A 1 104 ? 4.015 1.144 -18.057 1.00 81.12 104 ILE A CA 1
ATOM 845 C C . ILE A 1 104 ? 4.869 2.346 -18.477 1.00 81.12 104 ILE A C 1
ATOM 847 O O . ILE A 1 104 ? 5.136 3.229 -17.665 1.00 81.12 104 ILE A O 1
ATOM 851 N N . PHE A 1 105 ? 5.284 2.396 -19.744 1.00 83.50 105 PHE A N 1
ATOM 852 C CA . PHE A 1 105 ? 6.148 3.444 -20.285 1.00 83.50 105 PHE A CA 1
ATOM 853 C C . PHE A 1 105 ? 5.399 4.671 -20.802 1.00 83.50 105 PHE A C 1
ATOM 855 O O . PHE A 1 105 ? 6.047 5.688 -21.091 1.00 83.50 105 PHE A O 1
ATOM 862 N N . SER A 1 106 ? 4.070 4.613 -20.927 1.00 81.81 106 SER A N 1
ATOM 863 C CA . SER A 1 106 ? 3.314 5.794 -21.319 1.00 81.81 106 SER A CA 1
ATOM 864 C C . SER A 1 106 ? 3.413 6.868 -20.238 1.00 81.81 106 SER A C 1
ATOM 866 O O . SER A 1 106 ? 3.380 6.595 -19.039 1.00 81.81 106 SER A O 1
ATOM 868 N N . GLU A 1 107 ? 3.594 8.118 -20.676 1.00 78.56 107 GLU A N 1
ATOM 869 C CA . GLU A 1 107 ? 3.634 9.299 -19.799 1.00 78.56 107 GLU A CA 1
ATOM 870 C C . GLU A 1 107 ? 4.807 9.329 -18.792 1.00 78.56 107 GLU A C 1
ATOM 872 O O . GLU A 1 107 ? 4.794 10.127 -17.852 1.00 78.56 107 GLU A O 1
ATOM 877 N N . LEU A 1 108 ? 5.840 8.500 -19.004 1.00 84.94 108 LEU A N 1
ATOM 878 C CA . LEU A 1 108 ? 7.104 8.548 -18.267 1.00 84.94 108 LEU A CA 1
ATOM 879 C C . LEU A 1 108 ? 8.182 9.308 -19.044 1.00 84.94 108 LEU A C 1
ATOM 881 O O . LEU A 1 108 ? 8.425 9.043 -20.226 1.00 84.94 108 LEU A O 1
ATOM 885 N N . ASP A 1 109 ? 8.874 10.209 -18.346 1.00 85.94 109 ASP A N 1
ATOM 886 C CA . ASP A 1 109 ? 10.110 10.821 -18.831 1.00 85.94 109 ASP A CA 1
ATOM 887 C C . ASP A 1 109 ? 11.277 9.815 -18.867 1.00 85.94 109 ASP A C 1
ATOM 889 O O . ASP A 1 109 ? 11.184 8.689 -18.376 1.00 85.94 109 ASP A O 1
ATOM 893 N N . HIS A 1 110 ? 12.402 10.227 -19.457 1.00 86.06 110 HIS A N 1
ATOM 894 C CA . HIS A 1 110 ? 13.580 9.372 -19.618 1.00 86.06 110 HIS A CA 1
ATOM 895 C C . HIS A 1 110 ? 14.082 8.773 -18.297 1.00 86.06 110 HIS A C 1
ATOM 897 O O . HIS A 1 110 ? 14.415 7.591 -18.246 1.00 86.06 110 HIS A O 1
ATOM 903 N N . LYS A 1 111 ? 14.106 9.565 -17.220 1.00 86.94 111 LYS A N 1
ATOM 904 C CA . LYS A 1 111 ? 14.606 9.126 -15.915 1.00 86.94 111 LYS A CA 1
ATOM 905 C C . LYS A 1 111 ? 13.705 8.035 -15.334 1.00 86.94 111 LYS A C 1
ATOM 907 O O . LYS A 1 111 ? 14.188 6.996 -14.894 1.00 86.94 111 LYS A O 1
ATOM 912 N N . HIS A 1 112 ? 12.394 8.244 -15.363 1.00 87.00 112 HIS A N 1
ATOM 913 C CA . HIS A 1 112 ? 11.435 7.269 -14.854 1.00 87.00 112 HIS A CA 1
ATOM 914 C C . HIS A 1 112 ? 11.388 5.995 -15.710 1.00 87.00 112 HIS A C 1
ATOM 916 O O . HIS A 1 112 ? 11.275 4.893 -15.169 1.00 87.00 112 HIS A O 1
ATOM 922 N N . ARG A 1 113 ? 11.562 6.114 -17.034 1.00 87.38 113 ARG A N 1
ATOM 923 C CA . ARG A 1 113 ? 11.736 4.954 -17.924 1.00 87.38 113 ARG A CA 1
ATOM 924 C C . ARG A 1 113 ? 12.944 4.119 -17.509 1.00 87.38 113 ARG A C 1
ATOM 926 O O . ARG A 1 113 ? 12.816 2.904 -17.401 1.00 87.38 113 ARG A O 1
ATOM 933 N N . GLU A 1 114 ? 14.090 4.740 -17.230 1.00 86.62 114 GLU A N 1
ATOM 934 C CA . GLU A 1 114 ? 15.281 4.026 -16.748 1.00 86.62 114 GLU A CA 1
ATOM 935 C C . GLU A 1 114 ? 15.038 3.299 -15.419 1.00 86.62 114 GLU A C 1
ATOM 937 O O . GLU A 1 114 ? 15.491 2.166 -15.255 1.00 86.62 114 GLU A O 1
ATOM 942 N N . GLU A 1 115 ? 14.289 3.895 -14.487 1.00 87.31 115 GLU A N 1
ATOM 943 C CA . GLU A 1 115 ? 13.922 3.233 -13.227 1.00 87.31 115 GLU A CA 1
ATOM 944 C C . GLU A 1 115 ? 13.098 1.954 -13.470 1.00 87.31 115 GLU A C 1
ATOM 946 O O . GLU A 1 115 ? 13.414 0.905 -12.900 1.00 87.31 115 GLU A O 1
ATOM 951 N N . VAL A 1 116 ? 12.106 1.999 -14.369 1.00 87.38 116 VAL A N 1
ATOM 952 C CA . VAL A 1 116 ? 11.329 0.812 -14.774 1.00 87.38 116 VAL A CA 1
ATOM 953 C C . VAL A 1 116 ? 12.224 -0.220 -15.466 1.00 87.38 116 VAL A C 1
ATOM 955 O O . VAL A 1 116 ? 12.173 -1.402 -15.126 1.00 87.38 116 VAL A O 1
ATOM 958 N N . MET A 1 117 ? 13.085 0.205 -16.397 1.00 86.31 117 MET A N 1
ATOM 959 C CA . MET A 1 117 ? 14.031 -0.686 -17.083 1.00 86.31 117 MET A CA 1
ATOM 960 C C . MET A 1 117 ? 14.941 -1.412 -16.091 1.00 86.31 117 MET A C 1
ATOM 962 O O . MET A 1 117 ? 15.179 -2.609 -16.232 1.00 86.31 117 MET A O 1
ATOM 966 N N . ASN A 1 118 ? 15.453 -0.699 -15.088 1.00 86.44 118 ASN A N 1
ATOM 967 C CA . ASN A 1 118 ? 16.318 -1.270 -14.063 1.00 86.44 118 ASN A CA 1
ATOM 968 C C . ASN A 1 118 ? 15.565 -2.271 -13.187 1.00 86.44 118 ASN A C 1
ATOM 970 O O . ASN A 1 118 ? 16.124 -3.313 -12.855 1.00 86.44 118 ASN A O 1
ATOM 974 N N . LEU A 1 119 ? 14.304 -1.998 -12.841 1.00 86.06 119 LEU A N 1
ATOM 975 C CA . LEU A 1 119 ? 13.464 -2.965 -12.136 1.00 86.06 119 LEU A CA 1
ATOM 976 C C . LEU A 1 119 ? 13.293 -4.245 -12.962 1.00 86.06 119 LEU A C 1
ATOM 978 O O . LEU A 1 119 ? 13.528 -5.332 -12.449 1.00 86.06 119 LEU A O 1
ATOM 982 N N . VAL A 1 120 ? 12.964 -4.113 -14.247 1.00 86.06 120 VAL A N 1
ATOM 983 C CA . VAL A 1 120 ? 12.722 -5.246 -15.152 1.00 86.06 120 VAL A CA 1
ATOM 984 C C . VAL A 1 120 ? 13.990 -6.064 -15.425 1.00 86.06 120 VAL A C 1
ATOM 986 O O . VAL A 1 120 ? 13.922 -7.288 -15.478 1.00 86.06 120 VAL A O 1
ATOM 989 N N . LYS A 1 121 ? 15.152 -5.418 -15.581 1.00 84.12 121 LYS A N 1
ATOM 990 C CA . LYS A 1 121 ? 16.439 -6.096 -15.825 1.00 84.12 121 LYS A CA 1
ATOM 991 C C . LYS A 1 121 ? 16.973 -6.840 -14.604 1.00 84.12 121 LYS A C 1
ATOM 993 O O . LYS A 1 121 ? 17.617 -7.868 -14.757 1.00 84.12 121 LYS A O 1
ATOM 998 N N . ASN A 1 122 ? 16.740 -6.304 -13.406 1.00 84.81 122 ASN A N 1
ATOM 999 C CA . ASN A 1 122 ? 17.196 -6.924 -12.160 1.00 84.81 122 ASN A CA 1
ATOM 1000 C C . ASN A 1 122 ? 16.184 -7.929 -11.597 1.00 84.81 122 ASN A C 1
ATOM 1002 O O . ASN A 1 122 ? 16.441 -8.556 -10.568 1.00 84.81 122 ASN A O 1
ATOM 1006 N N . TYR A 1 123 ? 15.027 -8.071 -12.242 1.00 86.62 123 TYR A N 1
ATOM 1007 C CA . TYR A 1 123 ? 14.024 -9.027 -11.832 1.00 86.62 123 TYR A CA 1
ATOM 1008 C C . TYR A 1 123 ? 14.375 -10.427 -12.333 1.00 86.62 123 TYR A C 1
ATOM 1010 O O . TYR A 1 123 ? 14.538 -10.644 -13.528 1.00 86.62 123 TYR A O 1
ATOM 1018 N N . SER A 1 124 ? 14.478 -11.385 -11.412 1.00 86.19 124 SER A N 1
ATOM 1019 C CA . SER A 1 124 ? 14.834 -12.775 -11.736 1.00 86.19 124 SER A CA 1
ATOM 1020 C C . SER A 1 124 ? 13.630 -13.652 -12.106 1.00 86.19 124 SER A C 1
ATOM 1022 O O . SER A 1 124 ? 13.805 -14.824 -12.435 1.00 86.19 124 SER A O 1
ATOM 1024 N N . GLY A 1 125 ? 12.411 -13.108 -12.038 1.00 86.31 125 GLY A N 1
ATOM 1025 C CA . GLY A 1 125 ? 11.190 -13.773 -12.489 1.00 86.31 125 GLY A CA 1
ATOM 1026 C C . GLY A 1 125 ? 10.810 -13.428 -13.929 1.00 86.31 125 GLY A C 1
ATOM 1027 O O . GLY A 1 125 ? 11.476 -12.657 -14.619 1.00 86.31 125 GLY A O 1
ATOM 1028 N N . GLN A 1 126 ? 9.691 -13.988 -14.384 1.00 86.38 126 GLN A N 1
ATOM 1029 C CA . GLN A 1 126 ? 9.153 -13.700 -15.712 1.00 86.38 126 GLN A CA 1
ATOM 1030 C C . GLN A 1 126 ? 8.442 -12.340 -15.737 1.00 86.38 126 GLN A C 1
ATOM 1032 O O . GLN A 1 126 ? 7.697 -12.010 -14.811 1.00 86.38 126 GLN A O 1
ATOM 1037 N N . VAL A 1 127 ? 8.633 -11.580 -16.821 1.00 86.62 127 VAL A N 1
ATOM 1038 C CA . VAL A 1 127 ? 7.962 -10.294 -17.060 1.00 86.62 127 VAL A CA 1
ATOM 1039 C C . VAL A 1 127 ? 7.199 -10.341 -18.381 1.00 86.62 127 VAL A C 1
ATOM 1041 O O . VAL A 1 127 ? 7.771 -10.651 -19.424 1.00 86.62 127 VAL A O 1
ATOM 1044 N N . ILE A 1 128 ? 5.917 -9.989 -18.345 1.00 87.25 128 ILE A N 1
ATOM 1045 C CA . ILE A 1 128 ? 5.093 -9.718 -19.526 1.00 87.25 128 ILE A CA 1
ATOM 1046 C C . ILE A 1 128 ? 4.765 -8.233 -19.507 1.00 87.25 128 ILE A C 1
ATOM 1048 O O . ILE A 1 128 ? 4.316 -7.707 -18.487 1.00 87.25 128 ILE A O 1
ATOM 1052 N N . MET A 1 129 ? 4.992 -7.554 -20.626 1.00 85.06 129 MET A N 1
ATOM 1053 C CA . MET A 1 129 ? 4.717 -6.127 -20.724 1.00 85.06 129 MET A CA 1
ATOM 1054 C C . MET A 1 129 ? 4.143 -5.728 -22.074 1.00 85.06 129 MET A C 1
ATOM 1056 O O . MET A 1 129 ? 4.422 -6.360 -23.093 1.00 85.06 129 MET A O 1
ATOM 1060 N N . THR A 1 130 ? 3.373 -4.649 -22.073 1.00 84.00 130 THR A N 1
ATOM 1061 C CA . THR A 1 130 ? 2.855 -3.993 -23.276 1.00 84.00 130 THR A CA 1
ATOM 1062 C C . THR A 1 130 ? 3.451 -2.590 -23.369 1.00 84.00 130 THR A C 1
ATOM 1064 O O . THR A 1 130 ? 3.769 -1.950 -22.362 1.00 84.00 130 THR A O 1
ATOM 1067 N N . THR A 1 131 ? 3.688 -2.123 -24.591 1.00 82.31 131 THR A N 1
ATOM 1068 C CA . THR A 1 131 ? 4.175 -0.763 -24.846 1.00 82.31 131 THR A CA 1
ATOM 1069 C C . THR A 1 131 ? 3.788 -0.339 -26.252 1.00 82.31 131 THR A C 1
ATOM 1071 O O . THR A 1 131 ? 3.909 -1.124 -27.191 1.00 82.31 131 THR A O 1
ATOM 1074 N N . ALA A 1 132 ? 3.380 0.919 -26.403 1.00 80.62 132 ALA A N 1
ATOM 1075 C CA . ALA A 1 132 ? 3.215 1.548 -27.713 1.00 80.62 132 ALA A CA 1
ATOM 1076 C C . ALA A 1 132 ? 4.545 2.096 -28.284 1.00 80.62 132 ALA A C 1
ATOM 1078 O O . ALA A 1 132 ? 4.623 2.479 -29.450 1.00 80.62 132 ALA A O 1
ATOM 1079 N N . ASP A 1 133 ? 5.610 2.161 -27.475 1.00 78.81 133 ASP A N 1
ATOM 1080 C CA . ASP A 1 133 ? 6.910 2.707 -27.881 1.00 78.81 133 ASP A CA 1
ATOM 1081 C C . ASP A 1 133 ? 7.863 1.601 -28.362 1.00 78.81 133 ASP A C 1
ATOM 1083 O O . ASP A 1 133 ? 8.547 0.932 -27.575 1.00 78.81 133 ASP A O 1
ATOM 1087 N N . ARG A 1 134 ? 7.935 1.436 -29.687 1.00 74.06 134 ARG A N 1
ATOM 1088 C CA . ARG A 1 134 ? 8.772 0.430 -30.357 1.00 74.06 134 ARG A CA 1
ATOM 1089 C C . ARG A 1 134 ? 10.273 0.613 -30.105 1.00 74.06 134 ARG A C 1
ATOM 1091 O O . ARG A 1 134 ? 11.029 -0.356 -30.201 1.00 74.06 134 ARG A O 1
ATOM 1098 N N . HIS A 1 135 ? 10.730 1.816 -29.754 1.00 77.00 135 HIS A N 1
ATOM 1099 C CA . HIS A 1 135 ? 12.150 2.074 -29.494 1.00 77.00 135 HIS A CA 1
ATOM 1100 C C . HIS A 1 135 ? 12.652 1.417 -28.205 1.00 77.00 135 HIS A C 1
ATOM 1102 O O . HIS A 1 135 ? 13.861 1.260 -28.031 1.00 77.00 135 HIS A O 1
ATOM 1108 N N . LEU A 1 136 ? 11.748 0.992 -27.320 1.00 72.69 136 LEU A N 1
ATOM 1109 C CA . LEU A 1 136 ? 12.108 0.308 -26.083 1.00 72.69 136 LEU A CA 1
ATOM 1110 C C . LEU A 1 136 ? 12.423 -1.181 -26.304 1.00 72.69 136 LEU A C 1
ATOM 1112 O O . LEU A 1 136 ? 13.222 -1.745 -25.557 1.00 72.69 136 LEU A O 1
ATOM 1116 N N . LEU A 1 137 ? 11.884 -1.806 -27.359 1.00 69.12 137 LEU A N 1
ATOM 1117 C CA . LEU A 1 137 ? 12.032 -3.247 -27.628 1.00 69.12 137 LEU A CA 1
ATOM 1118 C C . LEU A 1 137 ? 13.492 -3.733 -27.710 1.00 69.12 137 LEU A C 1
ATOM 1120 O O . LEU A 1 137 ? 13.816 -4.738 -27.068 1.00 69.12 137 LEU A O 1
ATOM 1124 N N . PRO A 1 138 ? 14.416 -3.051 -28.424 1.00 65.75 138 PRO A N 1
ATOM 1125 C CA . PRO A 1 138 ? 15.806 -3.504 -28.518 1.00 65.75 138 PRO A CA 1
ATOM 1126 C C . PRO A 1 138 ? 16.525 -3.543 -27.162 1.00 65.75 138 PRO A C 1
ATOM 1128 O O . PRO A 1 138 ? 17.432 -4.353 -26.964 1.00 65.75 138 PRO A O 1
ATOM 1131 N N . SER A 1 139 ? 16.114 -2.688 -26.220 1.00 68.50 139 SER A N 1
ATOM 1132 C CA . SER A 1 139 ? 16.689 -2.607 -24.873 1.00 68.50 139 SER A CA 1
ATOM 1133 C C . SER A 1 139 ? 16.325 -3.808 -23.997 1.00 68.50 139 SER A C 1
ATOM 1135 O O . SER A 1 139 ? 17.070 -4.113 -23.064 1.00 68.50 139 SER A O 1
ATOM 1137 N N . PHE A 1 140 ? 15.224 -4.500 -24.309 1.00 67.19 140 PHE A N 1
ATOM 1138 C CA . PHE A 1 140 ? 14.803 -5.740 -23.647 1.00 67.19 140 PHE A CA 1
ATOM 1139 C C . PHE A 1 140 ? 15.314 -6.991 -24.360 1.00 67.19 140 PHE A C 1
ATOM 1141 O O . PHE A 1 140 ? 15.733 -7.936 -23.701 1.00 67.19 140 PHE A O 1
ATOM 1148 N N . ALA A 1 141 ? 15.374 -6.978 -25.695 1.00 59.53 141 ALA A N 1
ATOM 1149 C CA . ALA A 1 141 ? 15.890 -8.103 -26.481 1.00 59.53 141 ALA A CA 1
ATOM 1150 C C . ALA A 1 141 ? 17.383 -8.393 -26.228 1.00 59.53 141 ALA A C 1
ATOM 1152 O O . ALA A 1 141 ? 17.829 -9.527 -26.352 1.00 59.53 141 ALA A O 1
ATOM 1153 N N . LYS A 1 142 ? 18.171 -7.379 -25.844 1.00 52.41 142 LYS A N 1
ATOM 1154 C CA . LYS A 1 142 ? 19.565 -7.576 -25.402 1.00 52.41 142 LYS A CA 1
ATOM 1155 C C . LYS A 1 142 ? 19.685 -8.067 -23.956 1.00 52.41 142 LYS A C 1
ATOM 1157 O O . LYS A 1 142 ? 20.728 -8.585 -23.584 1.00 52.41 142 LYS A O 1
ATOM 1162 N N . ALA A 1 143 ? 18.650 -7.882 -23.135 1.00 53.50 143 ALA A N 1
ATOM 1163 C CA . ALA A 1 143 ? 18.651 -8.303 -21.735 1.00 53.50 143 ALA A CA 1
ATOM 1164 C C . ALA A 1 143 ? 18.287 -9.792 -21.563 1.00 53.50 143 ALA A C 1
ATOM 1166 O O . ALA A 1 143 ? 18.570 -10.372 -20.521 1.00 53.50 143 ALA A O 1
ATOM 1167 N N . SER A 1 144 ? 17.702 -10.431 -22.582 1.00 50.81 144 SER A N 1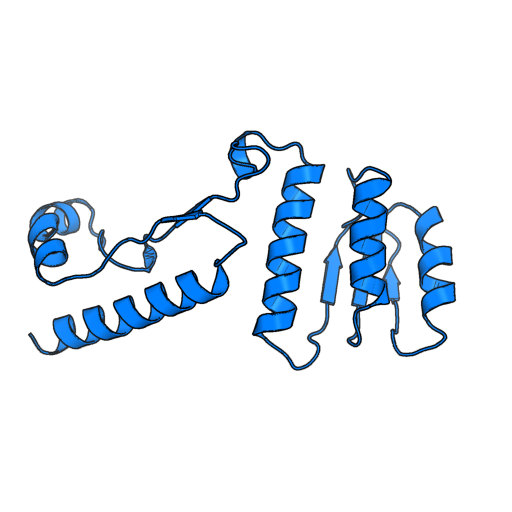
ATOM 1168 C CA . SER A 1 144 ? 17.246 -11.827 -22.540 1.00 50.81 144 SER A CA 1
ATOM 1169 C C . SER A 1 144 ? 18.335 -12.896 -22.715 1.00 50.81 144 SER A C 1
ATOM 1171 O O . SER A 1 144 ? 18.006 -14.079 -22.725 1.00 50.81 144 SER A O 1
ATOM 1173 N N . GLU A 1 145 ? 19.623 -12.542 -22.816 1.00 48.62 145 GLU A N 1
ATOM 1174 C CA . GLU A 1 145 ? 20.708 -13.546 -22.846 1.00 48.62 145 GLU A CA 1
ATOM 1175 C C . GLU A 1 145 ? 20.931 -14.252 -21.489 1.00 48.62 145 GLU A C 1
ATOM 1177 O O . GLU A 1 145 ? 21.675 -15.227 -21.411 1.00 48.62 145 GLU A O 1
ATOM 1182 N N . GLY A 1 146 ? 20.216 -13.848 -20.431 1.00 44.91 146 GLY A N 1
ATOM 1183 C CA . GLY A 1 146 ? 20.156 -14.579 -19.167 1.00 44.91 146 GLY A CA 1
ATOM 1184 C C . GLY A 1 146 ? 18.838 -14.360 -18.420 1.00 44.91 146 GLY A C 1
ATOM 1185 O O . GLY A 1 146 ? 18.616 -13.305 -17.847 1.00 44.91 146 GLY A O 1
ATOM 1186 N N . GLN A 1 147 ? 17.996 -15.396 -18.380 1.00 42.84 147 GLN A N 1
ATOM 1187 C CA . GLN A 1 147 ? 16.892 -15.630 -17.426 1.00 42.84 147 GLN A CA 1
ATOM 1188 C C . GLN A 1 147 ? 15.528 -14.920 -17.556 1.00 42.84 147 GLN A C 1
ATOM 1190 O O . GLN A 1 147 ? 14.594 -15.412 -16.925 1.00 42.84 147 GLN A O 1
ATOM 1195 N N . ALA A 1 148 ? 15.313 -13.909 -18.401 1.00 46.75 148 ALA A N 1
ATOM 1196 C CA . ALA A 1 148 ? 13.976 -13.307 -18.556 1.00 46.75 148 ALA A CA 1
ATOM 1197 C C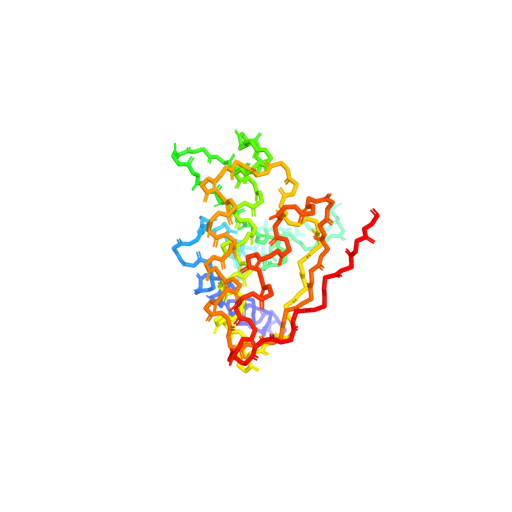 . ALA A 1 148 ? 13.389 -13.497 -19.969 1.00 46.75 148 ALA A C 1
ATOM 1199 O O . ALA A 1 148 ? 13.911 -12.974 -20.954 1.00 46.75 148 ALA A O 1
ATOM 1200 N N . ILE A 1 149 ? 12.281 -14.246 -20.073 1.00 49.50 149 ILE A N 1
ATOM 1201 C CA . ILE A 1 149 ? 11.478 -14.337 -21.304 1.00 49.50 149 ILE A CA 1
ATOM 1202 C C . ILE A 1 149 ? 10.578 -13.101 -21.364 1.00 49.50 149 ILE A C 1
ATOM 1204 O O . ILE A 1 149 ? 9.552 -13.054 -20.685 1.00 49.50 149 ILE A O 1
ATOM 1208 N N . TYR A 1 150 ? 10.964 -12.115 -22.174 1.00 56.53 150 TYR A N 1
ATOM 1209 C CA . TYR A 1 150 ? 10.149 -10.934 -22.447 1.00 56.53 150 TYR A CA 1
ATOM 1210 C C . TYR A 1 150 ? 9.216 -11.212 -23.626 1.00 56.53 150 TYR A C 1
ATOM 1212 O O . TYR A 1 150 ? 9.649 -11.227 -24.776 1.00 56.53 150 TYR A O 1
ATOM 1220 N N . ASN A 1 151 ? 7.927 -11.401 -23.350 1.00 52.16 151 ASN A N 1
ATOM 1221 C CA . ASN A 1 151 ? 6.904 -11.315 -24.388 1.00 52.16 151 ASN A CA 1
ATOM 1222 C C . ASN A 1 151 ? 6.381 -9.884 -24.396 1.00 52.16 151 ASN A C 1
ATOM 1224 O O . ASN A 1 151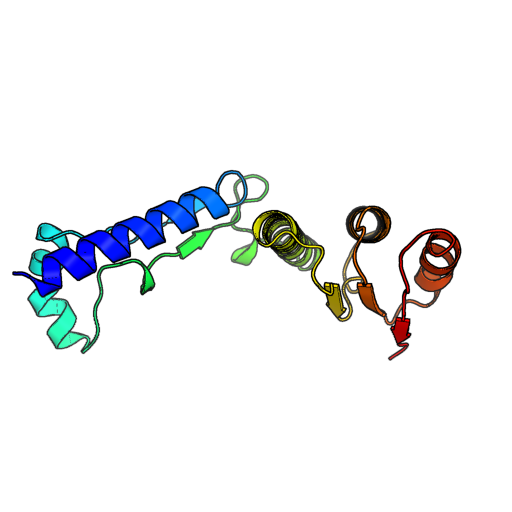 ? 5.603 -9.507 -23.519 1.00 52.16 151 ASN A O 1
ATOM 1228 N N . VAL A 1 152 ? 6.854 -9.090 -25.357 1.00 57.09 152 VAL A N 1
ATOM 1229 C CA . VAL A 1 152 ? 6.335 -7.742 -25.581 1.00 57.09 152 VAL A CA 1
ATOM 1230 C C . VAL A 1 152 ? 5.273 -7.810 -26.666 1.00 57.09 152 VAL A C 1
ATOM 1232 O O . VAL A 1 152 ? 5.562 -8.221 -27.789 1.00 57.09 152 VAL A O 1
ATOM 1235 N N . ILE A 1 153 ? 4.044 -7.443 -26.312 1.00 56.72 153 ILE A N 1
ATOM 1236 C CA . ILE A 1 153 ? 2.920 -7.371 -27.249 1.00 56.72 153 ILE A CA 1
ATOM 1237 C C . ILE A 1 153 ? 2.779 -5.906 -27.673 1.00 56.72 153 ILE A C 1
ATOM 1239 O O . ILE A 1 153 ? 2.623 -5.027 -26.824 1.00 56.72 153 ILE A O 1
ATOM 1243 N N . GLU A 1 154 ? 2.893 -5.655 -28.976 1.00 54.50 154 GLU A N 1
ATOM 1244 C CA . GLU A 1 154 ? 2.632 -4.350 -29.595 1.00 54.50 154 GLU A CA 1
ATOM 1245 C C . GLU A 1 154 ? 1.105 -4.165 -29.692 1.00 54.50 154 GLU A C 1
ATOM 1247 O O . GLU A 1 154 ? 0.410 -5.087 -30.131 1.00 54.50 154 GLU A O 1
ATOM 1252 N N . LEU A 1 155 ? 0.595 -3.023 -29.213 1.00 51.84 155 LEU A N 1
ATOM 1253 C CA . LEU A 1 155 ? -0.831 -2.657 -29.251 1.00 51.84 155 LEU A CA 1
ATOM 1254 C C . LEU A 1 155 ? -1.161 -1.814 -30.486 1.00 51.84 155 LEU A C 1
ATOM 1256 O O . LEU A 1 155 ? -0.332 -0.945 -30.839 1.00 51.84 155 LEU A O 1
#

pLDDT: mean 86.29, std 13.0, range [42.84, 96.75]

Foldseek 3Di:
DVVLVVQLVVLVVVLVVVCVLCVPQWAKAFQHRDPVVCVVCVVVCVVVVHDPGTRVPIDIFGDDPRDGCVPPNDPQSVLVSVVVSVLSVCVVVDPQDEAEEEQSCPPHDPVSVVVVLVSLLPRQHEYEYEHCDPVCVVSVVVSPPDRYDYDYDHD

InterPro domains:
  IPR018078 DNA-binding, RecF, conserved site [PS00618] (98-116)
  IPR027417 P-loop containing nucleoside triphosphate hydrolase [G3DSA:3.40.50.300] (98-132)
  IPR027417 P-loop containing nucleoside triphosphate hydrolase [SSF52540] (36-139)
  IPR042174 DNA-binding RecF, domain 2 [G3DSA:1.20.1050.90] (34-97)

Sequence (155 aa):
YFWDKLLIKNGEYITLKRGEYLEGLAEYDKSVISEERLKQYEIEEVAAATTLVGPHRDDFTINLNGRDVSKYGSRGEQRMAVLRLKRKEIEYLGGNPLLLLDDIFSELDHKHREEVMNLVKNYSGQVIMTTADRHLLPSFAKASEGQAIYNVIEL

Secondary structure (DSSP, 8-state):
-HHHHHHHHHHHHHHHHHHHHHTTT-EEE-----HHHHHHTHHHHHHHTS--SSGGG-EEE-EETTEEHHHHS-HHHHHHHHHHHHHHHHHHH-S-PPEEESSTTTT--HHHHHHHHHHHHH--S-EEEE-S-GGGHHHHHTGGGSS--EEEEP-

Organism: NCBI:txid1618555

Radius of gyration: 20.77 Å; chains: 1; bounding box: 48×34×55 Å